Protein AF-A0A355DSN3-F1 (afdb_monomer_lite)

Radius of gyration: 21.89 Å; chains: 1; bounding box: 32×52×46 Å

Structure (mmCIF, N/CA/C/O backbone):
data_AF-A0A355DSN3-F1
#
_entry.id   AF-A0A355DSN3-F1
#
loop_
_atom_site.group_PDB
_atom_site.id
_atom_site.type_symbol
_atom_site.label_atom_id
_atom_site.label_alt_id
_atom_site.label_comp_id
_atom_site.label_asym_id
_atom_site.label_entity_id
_atom_site.label_seq_id
_atom_site.pdbx_PDB_ins_code
_atom_site.Cartn_x
_atom_site.Cartn_y
_atom_site.Cartn_z
_atom_site.occupancy
_atom_site.B_iso_or_equiv
_atom_site.auth_seq_id
_atom_site.auth_comp_id
_atom_site.auth_asym_id
_atom_site.auth_atom_id
_atom_site.pdbx_PDB_model_num
ATOM 1 N N . GLU A 1 1 ? -4.832 -8.212 -7.443 1.00 74.31 1 GLU A N 1
ATOM 2 C CA . GLU A 1 1 ? -5.240 -9.148 -6.362 1.00 74.31 1 GLU A CA 1
ATOM 3 C C . GLU A 1 1 ? -5.005 -8.622 -4.948 1.00 74.31 1 GLU A C 1
ATOM 5 O O . GLU A 1 1 ? -5.910 -8.737 -4.128 1.00 74.31 1 GLU A O 1
ATOM 10 N N . PHE A 1 2 ? -3.854 -8.000 -4.659 1.00 74.81 2 PHE A N 1
ATOM 11 C CA . PHE A 1 2 ? -3.524 -7.475 -3.323 1.00 74.81 2 PHE A CA 1
ATOM 12 C C . PHE A 1 2 ? -4.620 -6.591 -2.703 1.00 74.81 2 PHE A C 1
ATOM 14 O O . PHE A 1 2 ? -5.016 -6.824 -1.566 1.00 74.81 2 PHE A O 1
ATOM 21 N N . ALA A 1 3 ? -5.173 -5.637 -3.462 1.00 79.88 3 ALA A N 1
ATOM 22 C CA . ALA A 1 3 ? -6.235 -4.756 -2.970 1.00 79.88 3 ALA A CA 1
ATOM 23 C C . ALA A 1 3 ? -7.473 -5.533 -2.487 1.00 79.88 3 ALA A C 1
ATOM 25 O O . ALA A 1 3 ? -8.032 -5.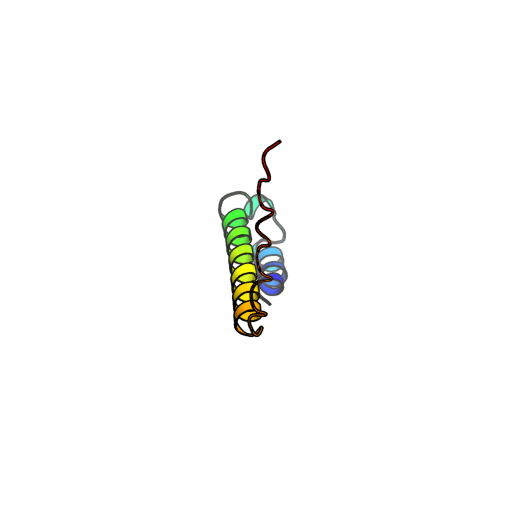226 -1.437 1.00 79.88 3 ALA A O 1
ATOM 26 N N . LYS A 1 4 ? -7.870 -6.581 -3.218 1.00 83.38 4 LYS A N 1
ATOM 27 C CA . LYS A 1 4 ? -9.022 -7.414 -2.861 1.00 83.38 4 LYS A CA 1
ATOM 28 C C . LYS A 1 4 ? -8.745 -8.225 -1.595 1.00 83.38 4 LYS A C 1
ATOM 30 O O . LYS A 1 4 ? -9.559 -8.213 -0.679 1.00 83.38 4 LYS A O 1
ATOM 35 N N . TYR A 1 5 ? -7.569 -8.849 -1.506 1.00 84.81 5 TYR A N 1
ATOM 36 C CA . TYR A 1 5 ? -7.133 -9.568 -0.305 1.00 84.81 5 TYR A CA 1
ATOM 37 C C . TYR A 1 5 ? -7.077 -8.649 0.922 1.00 84.81 5 TYR A C 1
ATOM 39 O O . TYR A 1 5 ? -7.594 -8.983 1.988 1.00 84.81 5 TYR A O 1
ATOM 47 N N . PHE A 1 6 ? -6.502 -7.458 0.758 1.00 83.38 6 PHE A N 1
ATOM 48 C CA . PHE A 1 6 ? -6.418 -6.472 1.821 1.00 83.38 6 PHE A CA 1
ATOM 49 C C . PHE A 1 6 ? -7.809 -6.062 2.324 1.00 83.38 6 PHE A C 1
ATOM 51 O O . PHE A 1 6 ? -8.056 -6.058 3.528 1.00 83.38 6 PHE A O 1
ATOM 58 N N . VAL A 1 7 ? -8.740 -5.755 1.420 1.00 84.88 7 VAL A N 1
ATOM 59 C CA . VAL A 1 7 ? -10.082 -5.304 1.806 1.00 84.88 7 VAL A CA 1
ATOM 60 C C . VAL A 1 7 ? -10.904 -6.442 2.417 1.00 84.88 7 VAL A C 1
ATOM 62 O O . VAL A 1 7 ? -11.439 -6.285 3.511 1.00 84.88 7 VAL A O 1
ATOM 65 N N . GLU A 1 8 ? -10.997 -7.590 1.751 1.00 89.62 8 GLU A N 1
ATOM 66 C CA . GLU A 1 8 ? -11.909 -8.664 2.162 1.00 89.62 8 GLU A CA 1
ATOM 67 C C . GLU A 1 8 ? -11.383 -9.447 3.374 1.00 89.62 8 GLU A C 1
ATOM 69 O O . GLU A 1 8 ? -12.125 -9.705 4.323 1.00 89.62 8 GLU A O 1
ATOM 74 N N . VAL A 1 9 ? -10.095 -9.792 3.392 1.00 87.50 9 VAL A N 1
ATOM 75 C CA . VAL A 1 9 ? -9.528 -10.680 4.420 1.00 87.50 9 VAL A CA 1
ATOM 76 C C . VAL A 1 9 ? -8.997 -9.886 5.610 1.00 87.50 9 VAL A C 1
ATOM 78 O O . VAL A 1 9 ? -9.279 -10.207 6.770 1.00 87.50 9 VAL A O 1
ATOM 81 N N . ILE A 1 10 ? -8.235 -8.826 5.342 1.00 84.56 10 ILE A N 1
ATOM 82 C CA . ILE A 1 10 ? -7.564 -8.070 6.402 1.00 84.56 10 ILE A CA 1
ATOM 83 C C . ILE A 1 10 ? -8.503 -7.020 6.992 1.00 84.56 10 ILE A C 1
ATOM 85 O O . ILE A 1 10 ? -8.755 -7.037 8.198 1.00 84.56 10 ILE A O 1
ATOM 89 N N . PHE A 1 11 ? -9.060 -6.129 6.172 1.00 84.62 11 PHE A N 1
ATOM 90 C CA . PHE A 1 11 ? -9.868 -5.023 6.674 1.00 84.62 11 PHE A CA 1
ATOM 91 C C . PHE A 1 11 ? -11.234 -5.483 7.189 1.00 84.62 11 PHE A C 1
ATOM 93 O O . PHE A 1 11 ? -11.594 -5.198 8.332 1.00 84.62 11 PHE A O 1
ATOM 100 N N . VAL A 1 12 ? -11.986 -6.231 6.382 1.00 88.00 12 VAL A N 1
ATOM 101 C CA . VAL A 1 12 ? -13.310 -6.722 6.783 1.00 88.00 12 VAL A CA 1
ATOM 102 C C . VAL A 1 12 ? -13.190 -7.890 7.762 1.00 88.00 12 VAL A C 1
ATOM 104 O O . VAL A 1 12 ? -13.836 -7.862 8.807 1.00 88.00 12 VAL A O 1
ATOM 107 N N . GLY A 1 13 ? -12.342 -8.883 7.480 1.00 88.81 13 GLY A N 1
ATOM 108 C CA . GLY A 1 13 ? -12.201 -10.067 8.331 1.00 88.81 13 GLY A CA 1
ATOM 109 C C . GLY A 1 13 ? -11.507 -9.790 9.668 1.00 88.81 13 GLY A C 1
ATOM 110 O O . GLY A 1 13 ? -12.095 -9.960 10.737 1.00 88.81 13 GLY A O 1
ATOM 111 N N . SER A 1 14 ? -10.247 -9.357 9.617 1.00 85.81 14 SER A N 1
ATOM 112 C CA . SER A 1 14 ? -9.396 -9.244 10.813 1.00 85.81 14 SER A CA 1
ATOM 113 C C . SER A 1 14 ? -9.630 -7.948 11.594 1.00 85.81 14 SER A C 1
ATOM 115 O O . SER A 1 14 ? -9.694 -7.954 12.827 1.00 85.81 14 SER A O 1
ATOM 117 N N . LEU A 1 15 ? -9.788 -6.828 10.887 1.00 84.31 15 LEU A N 1
ATOM 118 C CA . LEU A 1 15 ? -10.003 -5.509 11.488 1.00 84.31 15 LEU A CA 1
ATOM 119 C C . LEU A 1 15 ? -11.486 -5.188 11.702 1.00 84.31 15 LEU A C 1
ATOM 121 O O . LEU A 1 15 ? -11.785 -4.181 12.337 1.00 84.31 15 LEU A O 1
ATOM 125 N N . LYS A 1 16 ? -12.410 -6.044 11.241 1.00 89.62 16 LYS A N 1
ATOM 126 C CA . LYS A 1 16 ? -13.866 -5.868 11.392 1.00 89.62 16 LYS A CA 1
ATOM 127 C C . LYS A 1 16 ? -14.356 -4.500 10.908 1.00 89.62 16 LYS A C 1
ATOM 129 O O . LYS A 1 16 ? -15.259 -3.912 11.495 1.00 89.62 16 LYS A O 1
ATOM 134 N N . SER A 1 17 ? -13.758 -3.997 9.830 1.00 86.25 17 SER A N 1
ATOM 135 C CA . SER A 1 17 ? -14.028 -2.671 9.256 1.00 86.25 17 SER A CA 1
ATOM 136 C C . SER A 1 17 ? -13.706 -1.480 10.177 1.00 86.25 17 SER A C 1
ATOM 138 O O . SER A 1 17 ? -14.156 -0.361 9.921 1.00 86.25 17 SER A O 1
ATOM 140 N N . ASP A 1 18 ? -12.913 -1.683 11.234 1.00 85.56 18 ASP A N 1
ATOM 141 C CA . ASP A 1 18 ? -12.524 -0.622 12.162 1.00 85.56 18 ASP A CA 1
ATOM 142 C C . ASP A 1 18 ? -11.398 0.245 11.579 1.00 85.56 18 ASP A C 1
ATOM 144 O O . ASP A 1 18 ? -10.222 -0.130 11.540 1.00 85.56 18 ASP A O 1
ATOM 148 N N . ARG A 1 19 ? -11.773 1.447 11.132 1.00 80.06 19 ARG A N 1
ATOM 149 C CA . ARG A 1 19 ? -10.852 2.427 10.542 1.00 80.06 19 ARG A CA 1
ATOM 150 C C . ARG A 1 19 ? -9.868 3.009 11.555 1.00 80.06 19 ARG A C 1
ATOM 152 O O . ARG A 1 19 ? -8.772 3.393 11.154 1.00 80.06 19 ARG A O 1
ATOM 159 N N . ALA A 1 20 ? -10.213 3.060 12.843 1.00 83.81 20 ALA A N 1
ATOM 160 C CA . ALA A 1 20 ? -9.307 3.579 13.867 1.00 83.81 20 ALA A CA 1
ATOM 161 C C . ALA A 1 20 ? -8.081 2.671 14.030 1.00 83.81 20 ALA A C 1
ATOM 163 O O . ALA A 1 20 ? -6.988 3.153 14.314 1.00 83.81 20 ALA A O 1
ATOM 164 N N . ARG A 1 21 ? -8.240 1.369 13.764 1.00 77.94 21 ARG A N 1
ATOM 165 C CA . ARG A 1 21 ? -7.140 0.393 13.780 1.00 77.94 21 ARG A CA 1
ATOM 166 C C . ARG A 1 21 ? -6.228 0.488 12.559 1.00 77.94 21 ARG A C 1
ATOM 168 O O . ARG A 1 21 ? -5.097 0.021 12.633 1.00 77.94 21 ARG A O 1
ATOM 175 N N . LEU A 1 22 ? -6.694 1.100 11.466 1.00 76.50 22 LEU A N 1
ATOM 176 C CA . LEU A 1 22 ? -5.837 1.450 10.329 1.00 76.50 22 LEU A CA 1
ATOM 177 C C . LEU A 1 22 ? -5.090 2.767 10.527 1.00 76.50 22 LEU A C 1
ATOM 179 O O . LEU A 1 22 ? -4.045 2.958 9.909 1.00 76.50 22 LEU A O 1
ATOM 183 N N . ALA A 1 23 ? -5.626 3.683 11.331 1.00 75.00 23 ALA A N 1
ATOM 184 C CA . ALA A 1 23 ? -5.067 5.018 11.475 1.00 75.00 23 ALA A CA 1
ATOM 185 C C . ALA A 1 23 ? -3.598 4.979 11.943 1.00 75.00 23 ALA A C 1
ATOM 187 O O . ALA A 1 23 ? -3.217 4.193 12.810 1.00 75.00 23 ALA A O 1
ATOM 188 N N . GLY A 1 24 ? -2.768 5.850 11.361 1.00 75.25 24 GLY A N 1
ATOM 189 C CA . GLY A 1 24 ? -1.340 5.950 11.665 1.00 75.25 24 GLY A CA 1
ATOM 190 C C . GLY A 1 24 ? -0.455 5.203 10.664 1.00 75.25 24 GLY A C 1
ATOM 191 O O . GLY A 1 24 ? -0.684 5.247 9.456 1.00 75.25 24 GLY A O 1
ATOM 192 N N . THR A 1 25 ? 0.588 4.540 11.162 1.00 68.38 25 THR A N 1
ATOM 193 C CA . THR A 1 25 ? 1.652 3.935 10.341 1.00 68.38 25 THR A CA 1
ATOM 194 C C . THR A 1 25 ? 1.145 2.843 9.397 1.00 68.38 25 THR A C 1
ATOM 196 O O . THR A 1 25 ? 1.679 2.699 8.303 1.00 68.38 25 THR A O 1
ATOM 199 N N . GLN A 1 26 ? 0.099 2.098 9.776 1.00 72.62 26 GLN A N 1
ATOM 200 C CA . GLN A 1 26 ? -0.417 0.997 8.955 1.00 72.62 26 GLN A CA 1
ATOM 201 C C . GLN A 1 26 ? -1.092 1.498 7.672 1.00 72.62 26 GLN A C 1
ATOM 203 O O . GLN A 1 26 ? -0.798 0.965 6.606 1.00 72.62 26 GLN A O 1
ATOM 208 N N . LEU A 1 27 ? -1.923 2.550 7.739 1.00 77.00 27 LEU A N 1
ATOM 209 C CA . LEU A 1 27 ? -2.534 3.153 6.545 1.00 77.00 27 LEU A CA 1
ATOM 210 C C . LEU A 1 27 ? -1.473 3.678 5.572 1.00 77.00 27 LEU A C 1
ATOM 212 O O . LEU A 1 27 ? -1.582 3.457 4.368 1.00 77.00 27 LEU A O 1
ATOM 216 N N . ASN A 1 28 ? -0.451 4.353 6.107 1.00 77.81 28 ASN A N 1
ATOM 217 C CA . ASN A 1 28 ? 0.651 4.870 5.301 1.00 77.81 28 ASN A CA 1
ATOM 218 C C . ASN A 1 28 ? 1.411 3.723 4.633 1.00 77.81 28 ASN A C 1
ATOM 220 O O . ASN A 1 28 ? 1.593 3.757 3.427 1.00 77.81 28 ASN A O 1
ATOM 224 N N . LEU A 1 29 ? 1.732 2.654 5.368 1.00 78.69 29 LEU A N 1
ATOM 225 C CA . LEU A 1 29 ? 2.408 1.484 4.808 1.00 78.69 29 LEU A CA 1
ATOM 226 C C . LEU A 1 29 ? 1.614 0.844 3.662 1.00 78.69 29 LEU A C 1
ATOM 228 O O . LEU A 1 29 ? 2.192 0.490 2.638 1.00 78.69 29 LEU A O 1
ATOM 232 N N . ILE A 1 30 ? 0.293 0.709 3.808 1.00 79.31 30 ILE A N 1
ATOM 233 C CA . ILE A 1 30 ? -0.567 0.157 2.751 1.00 79.31 30 ILE A CA 1
ATOM 234 C C . ILE A 1 30 ? -0.569 1.074 1.533 1.00 79.31 30 ILE A C 1
ATOM 236 O O . ILE A 1 30 ? -0.423 0.593 0.412 1.00 79.31 30 ILE A O 1
ATOM 240 N N . ARG A 1 31 ? -0.722 2.385 1.745 1.00 81.94 31 ARG A N 1
ATOM 241 C CA . ARG A 1 31 ? -0.692 3.374 0.665 1.00 81.94 31 ARG A CA 1
ATOM 242 C C . ARG A 1 31 ? 0.635 3.311 -0.087 1.00 81.94 31 ARG A C 1
ATOM 244 O O . ARG A 1 31 ? 0.618 3.160 -1.302 1.00 81.94 31 ARG A O 1
ATOM 251 N N . ASP A 1 32 ? 1.746 3.361 0.636 1.00 83.38 32 ASP A N 1
ATOM 252 C CA . ASP A 1 32 ? 3.090 3.389 0.063 1.00 83.38 32 ASP A CA 1
ATOM 253 C C . ASP A 1 32 ? 3.394 2.064 -0.672 1.00 83.38 32 ASP A C 1
ATOM 255 O O . ASP A 1 32 ? 3.986 2.064 -1.750 1.00 83.38 32 ASP A O 1
ATOM 259 N N . THR A 1 33 ? 2.899 0.930 -0.157 1.00 83.62 33 THR A N 1
ATOM 260 C CA . THR A 1 33 ? 2.995 -0.378 -0.836 1.00 83.62 33 THR A CA 1
ATOM 261 C C . THR A 1 33 ? 2.178 -0.406 -2.127 1.00 83.62 33 THR A C 1
ATOM 263 O O . THR A 1 33 ? 2.661 -0.881 -3.151 1.00 83.62 33 THR A O 1
ATOM 266 N N . CYS A 1 34 ? 0.944 0.105 -2.111 1.00 84.31 34 CYS A N 1
ATOM 267 C CA . CYS A 1 34 ? 0.120 0.195 -3.316 1.00 84.31 34 CYS A CA 1
ATOM 268 C C . CYS A 1 34 ? 0.767 1.105 -4.368 1.00 84.31 34 CYS A C 1
ATOM 270 O O . CYS A 1 34 ? 0.791 0.748 -5.541 1.00 84.31 34 CYS A O 1
ATOM 272 N N . GLU A 1 35 ? 1.308 2.251 -3.957 1.00 86.81 35 GLU A N 1
ATOM 273 C CA . GLU A 1 35 ? 1.987 3.195 -4.848 1.00 86.81 35 GLU A CA 1
ATOM 274 C C . GLU A 1 35 ? 3.234 2.570 -5.490 1.00 86.81 35 GLU A C 1
ATOM 276 O O . GLU A 1 35 ? 3.444 2.701 -6.696 1.00 86.81 35 GLU A O 1
ATOM 281 N N . TYR A 1 36 ? 4.009 1.806 -4.714 1.00 87.50 36 TYR A N 1
ATOM 282 C CA . TYR A 1 36 ? 5.132 1.029 -5.231 1.00 87.50 36 TYR A CA 1
ATOM 283 C C . TYR A 1 36 ? 4.697 -0.014 -6.269 1.00 87.50 36 TYR A C 1
ATOM 285 O O . TYR A 1 36 ? 5.286 -0.083 -7.344 1.00 87.50 36 TYR A O 1
ATOM 293 N N . LEU A 1 37 ? 3.646 -0.791 -5.986 1.00 85.06 37 LEU A N 1
ATOM 294 C CA . LEU A 1 37 ? 3.146 -1.815 -6.911 1.00 85.06 37 LEU A CA 1
ATOM 295 C C . LEU A 1 37 ? 2.640 -1.215 -8.229 1.00 85.06 37 LEU A C 1
ATOM 297 O O . LEU A 1 37 ? 2.852 -1.808 -9.283 1.00 85.06 37 LEU A O 1
ATOM 301 N N . TYR A 1 38 ? 2.001 -0.043 -8.184 1.00 84.38 38 TYR A N 1
ATOM 302 C CA . TYR A 1 38 ? 1.579 0.652 -9.401 1.00 84.38 38 TYR A CA 1
ATOM 303 C C . TYR A 1 38 ? 2.765 1.138 -10.233 1.00 84.38 38 TYR A C 1
ATOM 305 O O . TYR A 1 38 ? 2.735 0.987 -11.450 1.00 84.38 38 TYR A O 1
ATOM 313 N N . ARG A 1 39 ? 3.812 1.681 -9.600 1.00 87.94 39 ARG A N 1
ATOM 314 C CA . ARG A 1 39 ? 5.038 2.066 -10.317 1.00 87.94 39 ARG A CA 1
ATOM 315 C C . ARG A 1 39 ? 5.730 0.869 -10.943 1.00 87.94 39 ARG A C 1
ATOM 317 O O . ARG A 1 39 ? 6.096 0.944 -12.102 1.00 87.94 39 ARG A O 1
ATOM 324 N N . LEU A 1 40 ? 5.852 -0.230 -10.202 1.00 88.19 40 LEU A N 1
ATOM 325 C CA . LEU A 1 40 ? 6.471 -1.448 -10.715 1.00 88.19 40 LEU A CA 1
ATOM 326 C C . LEU A 1 40 ? 5.737 -1.971 -11.958 1.00 88.19 40 LEU A C 1
ATOM 328 O O . LEU A 1 40 ? 6.380 -2.309 -12.943 1.00 88.19 40 LEU A O 1
ATOM 332 N N . ALA A 1 41 ? 4.402 -1.977 -11.932 1.00 85.81 41 ALA A N 1
ATOM 333 C CA . ALA A 1 41 ? 3.600 -2.378 -13.084 1.00 85.81 41 ALA A CA 1
ATOM 334 C C . ALA A 1 41 ? 3.744 -1.411 -14.278 1.00 85.81 41 ALA A C 1
ATOM 336 O O . ALA A 1 41 ? 3.823 -1.867 -15.415 1.00 85.81 41 ALA A O 1
ATOM 337 N N . ASP A 1 42 ? 3.803 -0.093 -14.038 1.00 85.62 42 ASP A N 1
ATOM 338 C CA . ASP A 1 42 ? 4.049 0.900 -15.101 1.00 85.62 42 ASP A CA 1
ATOM 339 C C . ASP A 1 42 ? 5.457 0.745 -15.698 1.00 85.62 42 ASP A C 1
ATOM 341 O O . ASP A 1 42 ? 5.632 0.817 -16.913 1.00 85.62 42 ASP A O 1
ATOM 345 N N . ASP A 1 43 ? 6.459 0.483 -14.859 1.00 86.88 43 ASP A N 1
ATOM 346 C CA . ASP A 1 43 ? 7.839 0.245 -15.282 1.00 86.88 43 ASP A CA 1
ATOM 347 C C . ASP A 1 43 ? 7.955 -1.035 -16.128 1.00 86.88 43 ASP A C 1
ATOM 349 O O . ASP A 1 43 ? 8.635 -1.026 -17.155 1.00 86.88 43 ASP A O 1
ATOM 353 N N . GLU A 1 44 ? 7.260 -2.114 -15.751 1.00 86.81 44 GLU A N 1
ATOM 354 C CA . GLU A 1 44 ? 7.157 -3.341 -16.554 1.00 86.81 44 GLU A CA 1
ATOM 355 C C . GLU A 1 44 ? 6.487 -3.072 -17.911 1.00 86.81 44 GLU A C 1
ATOM 357 O O . GLU A 1 44 ? 7.016 -3.465 -18.950 1.00 86.81 44 GLU A O 1
ATOM 362 N N . GLU A 1 45 ? 5.376 -2.327 -17.936 1.00 84.44 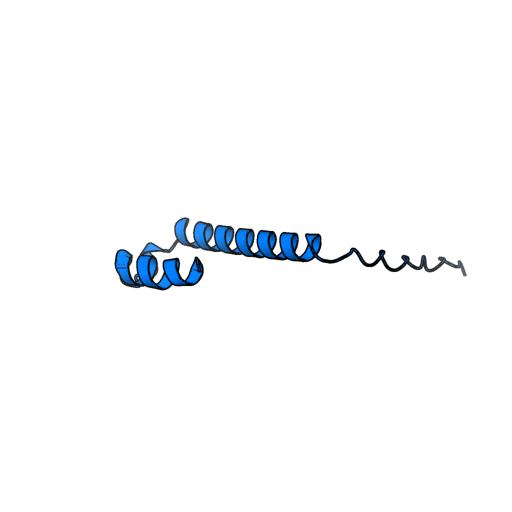45 GLU A N 1
ATOM 363 C CA . GLU A 1 45 ? 4.688 -1.979 -19.186 1.00 84.44 45 GLU A CA 1
ATOM 364 C C . GLU A 1 45 ? 5.556 -1.081 -20.088 1.00 84.44 45 GLU A C 1
ATOM 366 O O . GLU A 1 45 ? 5.543 -1.208 -21.311 1.00 84.44 45 GLU A O 1
ATOM 371 N N . ARG A 1 46 ? 6.347 -0.170 -19.508 1.00 80.06 46 ARG A N 1
ATOM 372 C CA . ARG A 1 46 ? 7.321 0.658 -20.242 1.00 80.06 46 ARG A CA 1
ATOM 373 C C . ARG A 1 46 ? 8.508 -0.141 -20.764 1.00 80.06 46 ARG A C 1
ATOM 375 O O . ARG A 1 46 ? 9.057 0.240 -21.793 1.00 80.06 46 ARG A O 1
ATOM 382 N N . ALA A 1 47 ? 8.925 -1.193 -20.064 1.00 78.25 47 ALA A N 1
ATOM 383 C CA . ALA A 1 47 ? 9.989 -2.077 -20.525 1.00 78.25 47 ALA A CA 1
ATOM 384 C C . ALA A 1 47 ? 9.546 -2.923 -21.730 1.00 78.25 47 ALA A C 1
ATOM 386 O O . ALA A 1 47 ? 10.352 -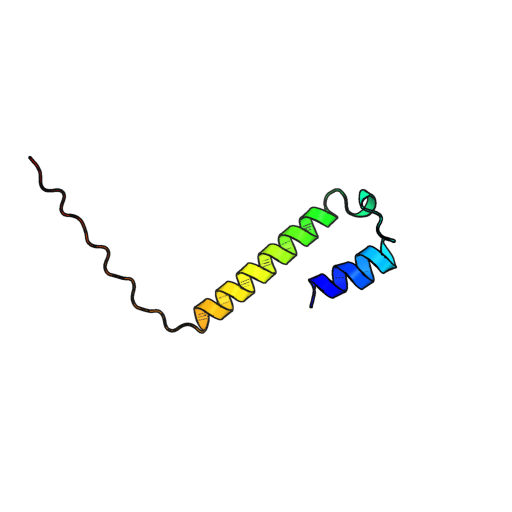3.155 -22.630 1.00 78.25 47 ALA A O 1
ATOM 387 N N . ASP A 1 48 ? 8.273 -3.329 -21.761 1.00 74.44 48 ASP A N 1
ATOM 388 C CA . ASP A 1 48 ? 7.675 -4.089 -22.868 1.00 74.44 48 ASP A CA 1
ATOM 389 C C . ASP A 1 48 ? 7.252 -3.213 -24.058 1.00 74.44 48 ASP A C 1
ATOM 391 O O . ASP A 1 48 ? 7.088 -3.712 -25.176 1.00 74.44 48 ASP A O 1
ATOM 395 N N . ARG A 1 49 ? 7.100 -1.898 -23.863 1.00 69.31 49 ARG A N 1
ATOM 396 C CA . ARG A 1 49 ? 6.915 -0.964 -24.976 1.00 69.31 49 ARG A CA 1
ATOM 397 C C . ARG A 1 49 ? 8.243 -0.788 -25.730 1.00 69.31 49 ARG A C 1
ATOM 399 O O . ARG A 1 49 ? 9.245 -0.422 -25.108 1.00 69.31 49 ARG A O 1
ATOM 406 N N . PRO A 1 50 ? 8.288 -0.982 -27.065 1.00 65.50 50 PRO A N 1
ATOM 407 C CA . PRO A 1 50 ? 9.418 -0.494 -27.842 1.00 65.50 50 PRO A CA 1
ATOM 408 C C . PRO A 1 50 ? 9.527 1.009 -27.580 1.00 65.50 50 PRO A C 1
ATOM 410 O O . PRO A 1 50 ? 8.530 1.726 -27.636 1.00 65.50 50 PRO A O 1
ATOM 413 N N . LYS A 1 51 ? 10.720 1.469 -27.200 1.00 64.50 51 LYS A N 1
ATOM 414 C CA . LYS A 1 51 ? 10.994 2.895 -27.038 1.00 64.50 51 LYS A CA 1
ATOM 415 C C . LYS A 1 51 ? 10.792 3.542 -28.401 1.00 64.50 51 LYS A C 1
ATOM 417 O O . LYS A 1 51 ? 11.687 3.444 -29.236 1.00 64.50 51 LYS A O 1
ATOM 422 N N . ASP A 1 52 ? 9.639 4.164 -28.618 1.00 64.56 52 ASP A N 1
ATOM 423 C CA . ASP A 1 52 ? 9.534 5.171 -29.661 1.00 64.56 52 ASP A CA 1
ATOM 424 C C . ASP A 1 52 ? 10.601 6.216 -29.328 1.00 64.56 52 ASP A C 1
ATOM 426 O O . ASP A 1 52 ? 10.705 6.690 -28.187 1.00 64.56 52 ASP A O 1
ATOM 430 N N . GLU A 1 53 ? 11.505 6.409 -30.286 1.00 61.28 53 GLU A N 1
ATOM 431 C CA . GLU A 1 53 ? 12.640 7.314 -30.179 1.00 61.28 53 GLU A CA 1
ATOM 432 C C . GLU A 1 53 ? 12.141 8.664 -29.651 1.00 61.28 53 GLU A C 1
ATOM 434 O O . GLU A 1 53 ? 11.052 9.097 -30.032 1.00 61.28 53 GLU A O 1
ATOM 439 N N . PRO A 1 54 ? 12.869 9.311 -28.724 1.00 60.25 54 PRO A N 1
ATOM 440 C CA . PRO A 1 54 ? 12.428 10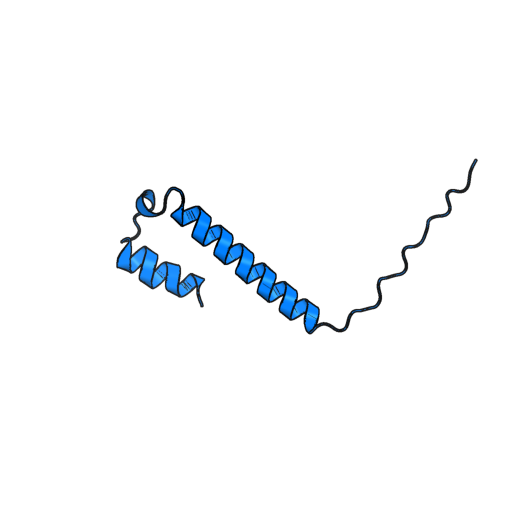.591 -28.198 1.00 60.25 54 PRO A CA 1
ATOM 441 C C . PRO A 1 54 ? 12.229 11.549 -29.372 1.00 60.25 54 PRO A C 1
ATOM 443 O O . PRO A 1 54 ? 13.188 11.804 -30.100 1.00 60.25 54 PRO A O 1
ATOM 446 N N . ASP A 1 55 ? 10.998 12.049 -29.541 1.00 60.72 55 ASP A N 1
ATOM 447 C CA . ASP A 1 55 ? 10.700 13.147 -30.460 1.00 60.72 55 ASP A CA 1
ATOM 448 C C . ASP A 1 55 ? 11.767 14.219 -30.237 1.00 60.72 55 ASP A C 1
ATOM 450 O O . ASP A 1 55 ? 11.941 14.707 -29.112 1.00 60.72 55 ASP A O 1
ATOM 454 N N . GLU A 1 56 ? 12.542 14.494 -31.289 1.00 56.28 56 GLU A N 1
ATOM 455 C CA . GLU A 1 56 ? 13.659 15.427 -31.257 1.00 56.28 56 GLU A CA 1
ATOM 456 C C . GLU A 1 56 ? 13.211 16.708 -30.552 1.00 56.28 56 GLU A C 1
ATOM 458 O O . GLU A 1 56 ? 12.227 17.346 -30.936 1.00 56.28 56 GLU A O 1
ATOM 463 N N . ILE A 1 57 ? 13.919 17.072 -29.481 1.00 61.56 57 ILE A N 1
ATOM 464 C CA . ILE A 1 57 ? 13.726 18.361 -28.829 1.00 61.56 57 ILE A CA 1
ATOM 465 C C . ILE A 1 57 ? 14.070 19.399 -29.894 1.00 61.56 57 ILE A C 1
ATOM 467 O O . ILE A 1 57 ? 15.243 19.611 -30.193 1.00 61.56 57 ILE A O 1
ATOM 471 N N . ILE A 1 58 ? 13.050 20.017 -30.489 1.00 59.78 58 ILE A N 1
ATOM 472 C CA . ILE A 1 58 ? 13.233 21.176 -31.353 1.00 59.78 58 ILE A CA 1
ATOM 473 C C . ILE A 1 58 ? 13.787 22.271 -30.439 1.00 59.78 58 ILE A C 1
ATOM 475 O O . ILE A 1 58 ? 13.041 22.901 -29.685 1.00 59.78 58 ILE A O 1
ATOM 479 N N . GLU A 1 59 ? 15.110 22.453 -30.455 1.00 58.69 59 GLU A N 1
ATOM 480 C CA . GLU A 1 59 ? 15.746 23.672 -29.972 1.00 58.69 59 GLU A CA 1
ATOM 481 C C . GLU A 1 59 ? 15.143 24.816 -30.786 1.00 58.69 59 GLU A C 1
ATOM 483 O O . GLU A 1 59 ? 15.504 25.053 -31.936 1.00 58.69 59 GLU A O 1
ATOM 488 N N . LEU A 1 60 ? 14.152 25.496 -30.209 1.00 61.00 60 LEU A N 1
ATOM 489 C CA . LEU A 1 60 ? 13.736 26.803 -30.686 1.00 61.00 60 LEU A CA 1
ATOM 490 C C . LEU A 1 60 ? 14.952 27.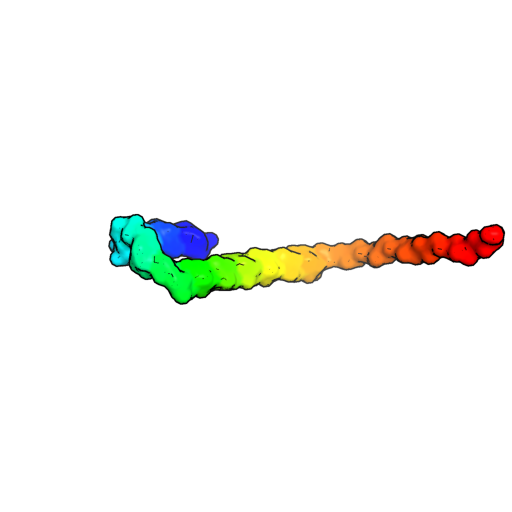711 -30.522 1.00 61.00 60 LEU A C 1
ATOM 492 O O . LEU A 1 60 ? 15.247 28.159 -29.411 1.00 61.00 60 LEU A O 1
ATOM 496 N N . GLU A 1 61 ? 15.676 27.908 -31.626 1.00 56.41 61 GLU A N 1
ATOM 497 C CA . GLU A 1 61 ? 16.762 28.869 -31.741 1.00 56.41 61 GLU A CA 1
ATOM 498 C C . GLU A 1 61 ? 16.303 30.179 -31.102 1.00 56.41 61 GLU A C 1
ATOM 500 O O . GLU A 1 61 ? 15.323 30.806 -31.512 1.00 56.41 61 GLU A O 1
ATOM 505 N N . THR A 1 62 ? 16.998 30.579 -30.040 1.00 58.38 62 THR A N 1
ATOM 506 C CA . THR A 1 62 ? 16.901 31.925 -29.496 1.00 58.38 62 THR A CA 1
ATOM 507 C C . THR A 1 62 ? 17.476 32.881 -30.534 1.00 58.38 62 THR A C 1
ATOM 509 O O . THR A 1 62 ? 18.659 33.223 -30.480 1.00 58.38 62 THR A O 1
ATOM 512 N N . GLU A 1 63 ? 16.658 33.288 -31.501 1.00 56.25 63 GLU A N 1
ATOM 513 C CA . GLU A 1 63 ? 16.998 34.379 -32.402 1.00 56.25 63 GLU A CA 1
ATOM 514 C C . GLU A 1 63 ? 16.810 35.702 -31.656 1.00 56.25 63 GLU A C 1
ATOM 516 O O . GLU A 1 63 ? 15.717 36.096 -31.246 1.00 56.25 63 GLU A O 1
ATOM 521 N N . GLN A 1 64 ? 17.953 36.332 -31.410 1.00 52.78 64 GLN A N 1
ATOM 522 C CA . GLN A 1 64 ? 18.100 37.671 -30.868 1.00 52.78 64 GLN A CA 1
ATOM 523 C C . GLN A 1 64 ? 17.391 38.680 -31.780 1.00 52.78 64 GLN A C 1
ATOM 525 O O . GLN A 1 64 ? 17.661 38.701 -32.981 1.00 52.78 64 GLN A O 1
ATOM 530 N N . VAL A 1 65 ? 16.578 39.568 -31.200 1.00 47.81 65 VAL A N 1
ATOM 531 C CA . VAL A 1 65 ? 16.278 40.89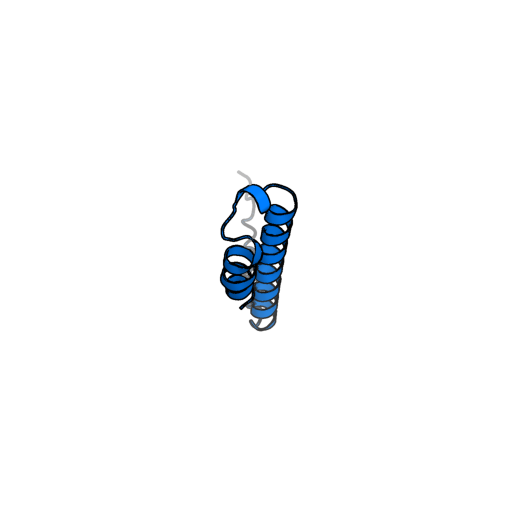4 -31.769 1.00 47.81 65 VAL A CA 1
ATOM 532 C C . VAL A 1 65 ? 16.323 41.932 -30.660 1.00 47.81 65 VAL A C 1
ATOM 534 O O . VAL A 1 65 ? 15.678 41.697 -29.612 1.00 47.81 65 VAL A O 1
#

Secondary structure (DSSP, 8-state):
-HHHHIIIIIIIIISTT-GGGTTTHHHHHHHHHHHHHHHHHHHHHHHHS--PPP-----------

Sequence (65 aa):
EFAKYFVEVIFVGSLKSDRARLAGTQLNLIRDTCEYLYRLADDEERADRPKDEPDEIIELETEQV

Foldseek 3Di:
DVVCCCVVCPCCNVVVVDVVVCPDPNVVVVVVVVVVVVVVVVVVVVVVDDPPDPPPPPPPPPDDD

pLDDT: mean 76.51, std 11.17, range [47.81, 89.62]